Protein AF-A0A0T5YWF1-F1 (afdb_monomer)

pLDDT: mean 79.01, std 15.43, range [35.75, 97.25]

Secondary structure (DSSP, 8-state):
--PPPHHHHHHHHHHHHHHHHHHHHHHHHHHHHTT----GGGHHHHHHHHTT---------GGGHHHHHHHHHHH-TT----------

Organism: NCBI:txid54398

Mean predicted aligned error: 13.03 Å

Sequence (88 aa):
MSFPPAGLVLGGGALLVGAAAGAGFGAVVSALLSSHEHNHDLDAFQRAIEAGEILLMVDIPRQRVDKIRELILNHHPEAHIGIAKLPA

Structure (mmCIF, N/CA/C/O backbone):
data_AF-A0A0T5YWF1-F1
#
_entry.id   AF-A0A0T5YWF1-F1
#
loop_
_atom_site.group_PDB
_atom_site.id
_atom_site.type_symbol
_atom_site.label_atom_id
_atom_site.label_alt_id
_atom_site.label_comp_id
_atom_site.label_asym_id
_atom_site.label_entity_id
_atom_site.label_seq_id
_atom_site.pdbx_PDB_ins_code
_atom_site.Cartn_x
_atom_site.Cartn_y
_atom_site.Cartn_z
_atom_site.occupancy
_atom_site.B_iso_or_equiv
_atom_site.auth_seq_id
_atom_site.auth_comp_id
_atom_site.auth_asym_id
_atom_site.auth_atom_id
_atom_site.pdbx_PDB_model_num
ATOM 1 N N . MET A 1 1 ? 35.930 -21.168 -50.338 1.00 35.75 1 MET A N 1
ATOM 2 C CA . MET A 1 1 ? 36.537 -19.876 -49.941 1.00 35.75 1 MET A CA 1
ATOM 3 C C . MET A 1 1 ? 35.579 -18.774 -50.396 1.00 35.75 1 MET A C 1
ATOM 5 O O . MET A 1 1 ? 35.592 -18.421 -51.559 1.00 35.75 1 MET A O 1
ATOM 9 N N . SER A 1 2 ? 34.480 -18.523 -49.681 1.00 46.53 2 SER A N 1
ATOM 10 C CA . SER A 1 2 ? 34.343 -17.600 -48.536 1.00 46.53 2 SER A CA 1
ATOM 11 C C . SER A 1 2 ? 34.773 -16.162 -48.852 1.00 46.53 2 SER A C 1
ATOM 13 O O . SER A 1 2 ? 35.835 -15.722 -48.428 1.00 46.53 2 SER A O 1
ATOM 15 N N . PHE A 1 3 ? 33.924 -15.440 -49.579 1.00 49.28 3 PHE A N 1
ATOM 16 C CA . PHE A 1 3 ? 33.843 -13.983 -49.488 1.00 49.28 3 PHE A CA 1
ATOM 17 C C . PHE A 1 3 ? 32.830 -13.648 -48.389 1.00 49.28 3 PHE A C 1
ATOM 19 O O . PHE A 1 3 ? 31.695 -14.116 -48.500 1.00 49.28 3 PHE A O 1
ATOM 26 N N . PRO A 1 4 ? 33.124 -12.801 -47.390 1.00 58.59 4 PRO A N 1
ATOM 27 C CA . PRO A 1 4 ? 32.078 -11.936 -46.901 1.00 58.59 4 PRO A CA 1
ATOM 28 C C . PRO A 1 4 ? 31.988 -10.768 -47.900 1.00 58.59 4 PRO A C 1
ATOM 30 O O . PRO A 1 4 ? 32.980 -10.069 -48.127 1.00 58.59 4 PRO A O 1
ATOM 33 N N . PRO A 1 5 ? 30.835 -10.549 -48.550 1.00 56.94 5 PRO A N 1
ATOM 34 C CA . PRO A 1 5 ? 30.624 -9.318 -49.291 1.00 56.94 5 PRO A CA 1
ATOM 35 C C . PRO A 1 5 ? 30.739 -8.186 -48.267 1.00 56.94 5 PRO A C 1
ATOM 37 O O . PRO A 1 5 ? 30.263 -8.327 -47.140 1.00 56.94 5 PRO A O 1
ATOM 40 N N . ALA A 1 6 ? 31.327 -7.050 -48.629 1.00 57.47 6 ALA A N 1
ATOM 41 C CA . ALA A 1 6 ? 31.358 -5.873 -47.756 1.00 57.47 6 ALA A CA 1
ATOM 42 C C . ALA A 1 6 ? 29.955 -5.489 -47.205 1.00 57.47 6 ALA A C 1
ATOM 44 O O . ALA A 1 6 ? 29.851 -4.847 -46.164 1.00 57.47 6 ALA A O 1
ATOM 45 N N . GLY A 1 7 ? 28.874 -5.965 -47.842 1.00 54.44 7 GLY A N 1
ATOM 46 C CA . GLY A 1 7 ? 27.493 -5.866 -47.360 1.00 54.44 7 GLY A CA 1
ATOM 47 C C . GLY A 1 7 ? 27.133 -6.692 -46.111 1.00 54.44 7 GLY A C 1
ATOM 48 O O . GLY A 1 7 ? 26.222 -6.289 -45.398 1.00 54.44 7 GLY A O 1
ATOM 49 N N . LEU A 1 8 ? 27.823 -7.794 -45.782 1.00 55.06 8 LEU A N 1
ATOM 50 C CA . LEU A 1 8 ? 27.511 -8.610 -44.590 1.00 55.06 8 LEU A CA 1
ATOM 51 C C . LEU A 1 8 ? 28.149 -8.049 -43.310 1.00 55.06 8 LEU A C 1
ATOM 53 O O . LEU A 1 8 ? 27.595 -8.212 -42.230 1.00 55.06 8 LEU A O 1
ATOM 57 N N . VAL A 1 9 ? 29.289 -7.360 -43.420 1.00 55.66 9 VAL A N 1
ATOM 58 C CA . VAL A 1 9 ? 29.946 -6.703 -42.274 1.00 55.66 9 VAL A CA 1
ATOM 59 C C . VAL A 1 9 ? 29.227 -5.394 -41.925 1.00 55.66 9 VAL A C 1
ATOM 61 O O . VAL A 1 9 ? 28.972 -5.141 -40.750 1.00 55.66 9 VAL A O 1
ATOM 64 N N . LEU A 1 10 ? 28.795 -4.616 -42.930 1.00 59.41 10 LEU A N 1
ATOM 65 C CA . LEU A 1 10 ? 27.885 -3.482 -42.709 1.00 59.41 10 LEU A CA 1
ATOM 66 C C . LEU A 1 10 ? 26.483 -3.937 -42.257 1.00 59.41 10 LEU A C 1
ATOM 68 O O . LEU A 1 10 ? 25.903 -3.340 -41.353 1.00 59.41 10 LEU A O 1
ATOM 72 N N . GLY A 1 11 ? 25.946 -5.009 -42.850 1.00 64.88 11 GLY A N 1
ATOM 73 C CA . GLY A 1 11 ? 24.620 -5.542 -42.522 1.00 64.88 11 GLY A CA 1
ATOM 74 C C . GLY A 1 11 ? 24.553 -6.250 -41.167 1.00 64.88 11 GLY A C 1
ATOM 75 O O . GLY A 1 11 ? 23.561 -6.118 -40.460 1.00 64.88 11 GLY A O 1
ATOM 76 N N . GLY A 1 12 ? 25.613 -6.954 -40.765 1.00 72.00 12 GLY A N 1
ATOM 77 C CA . GLY A 1 12 ? 25.700 -7.659 -39.484 1.00 72.00 12 GLY A CA 1
ATOM 78 C C . GLY A 1 12 ? 25.765 -6.708 -38.292 1.00 72.00 12 GLY A C 1
ATOM 79 O O . GLY A 1 12 ? 25.074 -6.927 -37.302 1.00 72.00 12 GLY A O 1
ATOM 80 N N . GLY A 1 13 ? 26.519 -5.608 -38.408 1.00 77.06 13 GLY A N 1
ATOM 81 C CA . GLY A 1 13 ? 26.530 -4.548 -37.396 1.00 77.06 13 GLY A CA 1
ATOM 82 C C . GLY A 1 13 ? 25.164 -3.872 -37.251 1.00 77.06 13 GLY A C 1
ATOM 83 O O . GLY A 1 13 ? 24.663 -3.733 -36.138 1.00 77.06 13 GLY A O 1
ATOM 84 N N . ALA A 1 14 ? 24.519 -3.527 -38.370 1.00 78.56 14 ALA A N 1
ATOM 85 C CA . ALA A 1 14 ? 23.175 -2.947 -38.366 1.00 78.56 14 ALA A CA 1
ATOM 86 C C . ALA A 1 14 ? 22.115 -3.907 -37.788 1.00 78.56 14 ALA A C 1
ATOM 88 O O . ALA A 1 14 ? 21.258 -3.480 -37.018 1.00 78.56 14 ALA A O 1
ATOM 89 N N . LEU A 1 15 ? 22.198 -5.205 -38.102 1.00 80.44 15 LEU A N 1
ATOM 90 C CA . LEU A 1 15 ? 21.324 -6.238 -37.540 1.00 80.44 15 LEU A CA 1
ATOM 91 C C . LEU A 1 15 ? 21.530 -6.420 -36.036 1.00 80.44 15 LEU A C 1
ATOM 93 O O . LEU A 1 15 ? 20.547 -6.519 -35.309 1.00 80.44 15 LEU A O 1
ATOM 97 N N . LEU A 1 16 ? 22.776 -6.432 -35.554 1.00 83.19 16 LEU A N 1
ATOM 98 C CA . LEU A 1 16 ? 23.066 -6.527 -34.121 1.00 83.19 16 LEU A CA 1
ATOM 99 C C . LEU A 1 16 ? 22.573 -5.292 -33.360 1.00 83.19 16 LEU A C 1
ATOM 101 O O . LEU A 1 16 ? 21.963 -5.442 -32.306 1.00 83.19 16 LEU A O 1
ATOM 105 N N . VAL A 1 17 ? 22.774 -4.087 -33.904 1.00 84.06 17 VAL A N 1
ATOM 106 C CA . VAL A 1 17 ? 22.253 -2.843 -33.310 1.00 84.06 17 VAL A CA 1
ATOM 107 C C . VAL A 1 17 ? 20.725 -2.845 -33.302 1.00 84.06 17 VAL A C 1
ATOM 109 O O . VAL A 1 17 ? 20.125 -2.536 -32.276 1.00 84.06 17 VAL A O 1
ATOM 112 N N . GLY A 1 18 ? 20.086 -3.244 -34.404 1.00 84.19 18 GLY A N 1
ATOM 113 C CA . GLY A 1 18 ? 18.629 -3.349 -34.493 1.00 84.19 18 GLY A CA 1
ATOM 114 C C . GLY A 1 18 ? 18.049 -4.390 -33.533 1.00 84.19 18 GLY A C 1
ATOM 115 O O . GLY A 1 18 ? 17.060 -4.118 -32.857 1.00 84.19 18 GLY A O 1
ATOM 116 N N . ALA A 1 19 ? 18.691 -5.554 -33.413 1.00 84.06 19 ALA A N 1
ATOM 117 C CA . ALA A 1 19 ? 18.292 -6.601 -32.478 1.00 84.06 19 ALA A CA 1
ATOM 118 C C . ALA A 1 19 ? 18.476 -6.167 -31.017 1.00 84.06 19 ALA A C 1
ATOM 120 O O . ALA A 1 19 ? 17.578 -6.373 -30.206 1.00 84.06 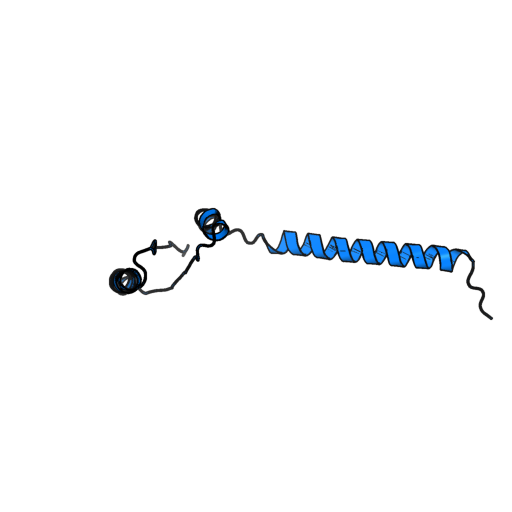19 ALA A O 1
ATOM 121 N N . ALA A 1 20 ? 19.595 -5.518 -30.681 1.00 83.69 20 ALA A N 1
ATOM 122 C CA . ALA A 1 20 ? 19.840 -4.995 -29.339 1.00 83.69 20 ALA A CA 1
ATOM 123 C C . ALA A 1 20 ? 18.846 -3.881 -28.971 1.00 83.69 20 ALA A C 1
ATOM 125 O O . ALA A 1 20 ? 18.304 -3.878 -27.866 1.00 83.69 20 ALA A O 1
ATOM 126 N N . ALA A 1 21 ? 18.550 -2.976 -29.909 1.00 83.44 21 ALA A N 1
ATOM 127 C CA . ALA A 1 21 ? 17.555 -1.923 -29.728 1.00 83.44 21 ALA A CA 1
ATOM 128 C C . ALA A 1 21 ? 16.139 -2.497 -29.551 1.00 83.44 21 ALA A C 1
ATOM 130 O O . ALA A 1 21 ? 15.422 -2.091 -28.638 1.00 83.44 21 ALA A O 1
ATOM 131 N N . GLY A 1 22 ? 15.749 -3.477 -30.372 1.00 82.19 22 GLY A N 1
ATOM 132 C CA . GLY A 1 22 ? 14.457 -4.156 -30.262 1.00 82.19 22 GLY A CA 1
ATOM 133 C C . GLY A 1 22 ? 14.308 -4.953 -28.964 1.00 82.19 22 GLY A C 1
ATOM 134 O O . GLY A 1 22 ? 13.258 -4.890 -28.328 1.00 82.19 22 GLY A O 1
ATOM 135 N N . ALA A 1 23 ? 15.366 -5.641 -28.525 1.00 82.69 23 ALA A N 1
ATOM 136 C CA . ALA A 1 23 ? 15.380 -6.366 -27.256 1.00 82.69 23 ALA A CA 1
ATOM 137 C C . ALA A 1 23 ? 15.287 -5.415 -26.051 1.00 82.69 23 ALA A C 1
ATOM 139 O O . ALA A 1 23 ? 14.504 -5.662 -25.134 1.00 82.69 23 ALA A O 1
ATOM 140 N N . GLY A 1 24 ? 16.024 -4.299 -26.078 1.00 80.06 24 GLY A N 1
ATOM 141 C CA . GLY A 1 24 ? 15.930 -3.260 -25.052 1.00 80.06 24 GLY A CA 1
ATOM 142 C C . GLY A 1 24 ? 14.536 -2.632 -24.984 1.00 80.06 24 GLY A C 1
ATOM 143 O O . GLY A 1 24 ? 13.979 -2.475 -23.901 1.00 80.06 24 GLY A O 1
ATOM 144 N N . PHE A 1 25 ? 13.932 -2.339 -26.137 1.00 82.44 25 PHE A N 1
ATOM 145 C CA . PHE A 1 25 ? 12.586 -1.774 -26.207 1.00 82.44 25 PHE A CA 1
ATOM 146 C C . PHE A 1 25 ? 11.507 -2.757 -25.730 1.00 82.44 25 PHE A C 1
ATOM 148 O O . PHE A 1 25 ? 10.639 -2.385 -24.940 1.00 82.44 25 PHE A O 1
ATOM 155 N N . GLY A 1 26 ? 11.583 -4.024 -26.146 1.00 76.81 26 GLY A N 1
ATOM 156 C CA . GLY A 1 26 ? 10.649 -5.067 -25.715 1.00 76.81 26 GLY A CA 1
ATOM 157 C C . GLY A 1 26 ? 10.664 -5.286 -24.201 1.00 76.81 26 GLY A C 1
ATOM 158 O O . GLY A 1 26 ? 9.603 -5.439 -23.595 1.00 76.81 26 GLY A O 1
ATOM 159 N N . ALA A 1 27 ? 11.844 -5.216 -23.575 1.00 76.69 27 ALA A N 1
ATOM 160 C CA . ALA A 1 27 ? 11.978 -5.319 -22.124 1.00 76.69 27 ALA A CA 1
ATOM 161 C C . ALA A 1 27 ? 11.248 -4.182 -21.384 1.00 76.69 27 ALA A C 1
ATOM 163 O O . ALA A 1 27 ? 10.559 -4.437 -20.397 1.00 76.69 27 ALA A O 1
ATOM 164 N N . VAL A 1 28 ? 11.330 -2.943 -21.883 1.00 75.88 28 VAL A N 1
ATOM 165 C CA . VAL A 1 28 ? 10.648 -1.784 -21.277 1.00 75.88 28 VAL A CA 1
ATOM 166 C C . VAL A 1 28 ? 9.131 -1.869 -21.456 1.00 75.88 28 VAL A C 1
ATOM 168 O O . VAL A 1 28 ? 8.390 -1.664 -20.498 1.00 75.88 28 VAL A O 1
ATOM 171 N N . VAL A 1 29 ? 8.644 -2.221 -22.650 1.00 74.56 29 VAL A N 1
ATOM 172 C CA . VAL A 1 29 ? 7.196 -2.336 -22.910 1.00 74.56 29 VAL A CA 1
ATOM 173 C C . VAL A 1 29 ? 6.564 -3.459 -22.084 1.00 74.56 29 VAL A C 1
ATOM 175 O O . VAL A 1 29 ? 5.483 -3.273 -21.529 1.00 74.56 29 VAL A O 1
ATOM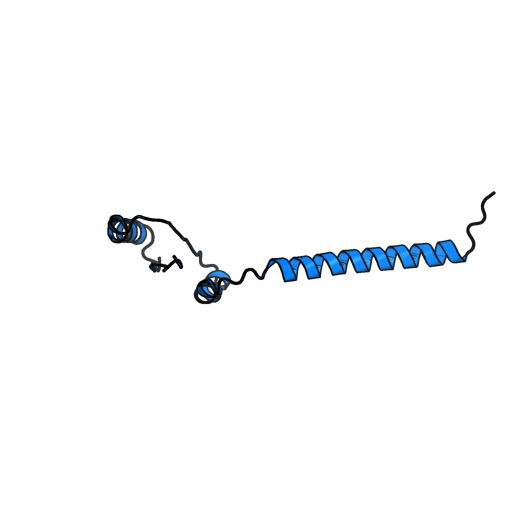 178 N N . SER A 1 30 ? 7.245 -4.599 -21.941 1.00 65.88 30 SER A N 1
ATOM 179 C CA . SER A 1 30 ? 6.761 -5.699 -21.101 1.00 65.88 30 SER A CA 1
ATOM 180 C C . SER A 1 30 ? 6.720 -5.321 -19.617 1.00 65.88 30 SER A C 1
ATOM 182 O O . SER A 1 30 ? 5.791 -5.725 -18.921 1.00 65.88 30 SER A O 1
ATOM 184 N N . ALA A 1 31 ? 7.685 -4.529 -19.136 1.00 66.50 31 ALA A N 1
ATOM 185 C CA . ALA A 1 31 ? 7.682 -4.020 -17.764 1.00 66.50 31 ALA A CA 1
ATOM 186 C C . ALA A 1 31 ? 6.516 -3.048 -17.514 1.00 66.50 31 ALA A C 1
ATOM 188 O O . ALA A 1 31 ? 5.882 -3.110 -16.465 1.00 66.50 31 ALA A O 1
ATOM 189 N N . LEU A 1 32 ? 6.186 -2.200 -18.493 1.00 69.69 32 LEU A N 1
ATOM 190 C CA . LEU A 1 32 ? 5.057 -1.269 -18.405 1.00 69.69 32 LEU A CA 1
ATOM 191 C C . LEU A 1 32 ? 3.697 -1.987 -18.422 1.00 69.69 32 LEU A C 1
ATOM 193 O O . LEU A 1 32 ? 2.804 -1.620 -17.659 1.00 69.69 32 LEU A O 1
ATOM 197 N N . LEU A 1 33 ? 3.534 -3.020 -19.256 1.00 62.75 33 LEU A N 1
ATOM 198 C CA . LEU A 1 33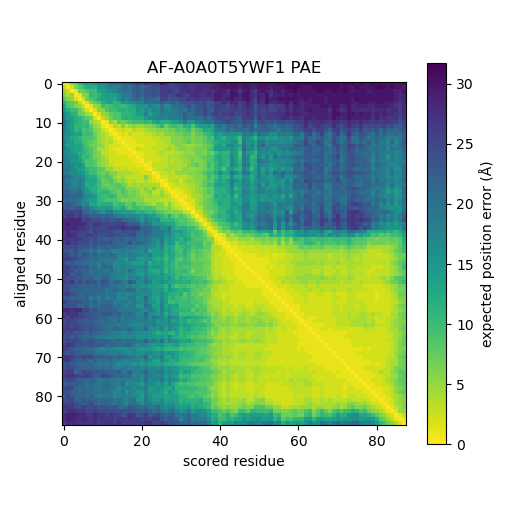 ? 2.279 -3.782 -19.338 1.00 62.75 33 LEU A CA 1
ATOM 199 C C . LEU A 1 33 ? 2.051 -4.703 -18.133 1.00 62.75 33 LEU A C 1
ATOM 201 O O . LEU A 1 33 ? 0.907 -4.920 -17.747 1.00 62.75 33 LEU A O 1
ATOM 205 N N . SER A 1 34 ? 3.117 -5.213 -17.511 1.00 58.25 34 SER A N 1
ATOM 206 C CA . SER A 1 34 ? 3.011 -6.086 -16.335 1.00 58.25 34 SER A CA 1
ATOM 207 C C . SER A 1 34 ? 2.437 -5.384 -15.095 1.00 58.25 34 SER A C 1
ATOM 209 O O . SER A 1 34 ? 2.107 -6.058 -14.123 1.00 58.25 34 SER A O 1
ATOM 211 N N . SER A 1 35 ? 2.315 -4.054 -15.111 1.00 57.03 35 SER A N 1
ATOM 212 C CA . SER A 1 35 ? 1.832 -3.256 -13.978 1.00 57.03 35 SER A CA 1
ATOM 213 C C . SER A 1 35 ? 0.323 -2.989 -13.975 1.00 57.03 35 SER A C 1
ATOM 215 O O . SER A 1 35 ? -0.139 -2.240 -13.121 1.00 57.03 35 SER A O 1
ATOM 217 N N . HIS A 1 36 ? -0.458 -3.533 -14.911 1.00 52.44 36 HIS A N 1
ATOM 218 C CA . HIS A 1 36 ? -1.890 -3.220 -15.024 1.00 52.44 36 HIS A CA 1
ATOM 219 C C . HIS A 1 36 ? -2.787 -4.447 -14.835 1.00 52.44 36 HIS A C 1
ATOM 221 O O . HIS A 1 36 ? -3.558 -4.808 -15.716 1.00 52.44 36 HIS A O 1
ATOM 227 N N . GLU A 1 37 ? -2.756 -5.035 -13.642 1.00 54.59 37 GLU A N 1
ATOM 228 C CA . GLU A 1 37 ? -3.945 -5.693 -13.090 1.00 54.59 37 GLU A CA 1
ATOM 229 C C . GLU A 1 37 ? -4.540 -4.732 -12.049 1.00 54.59 37 GLU A C 1
ATOM 231 O O . GLU A 1 37 ? -4.329 -4.862 -10.846 1.00 54.59 37 GLU A O 1
ATOM 236 N N . HIS A 1 38 ? -5.166 -3.653 -12.538 1.00 51.81 38 HIS A N 1
ATOM 237 C CA . HIS A 1 38 ? -5.764 -2.618 -11.690 1.00 51.81 38 HIS A CA 1
ATOM 238 C C . HIS A 1 38 ? -7.008 -3.188 -11.004 1.00 51.81 38 HIS A C 1
ATOM 240 O O . HIS A 1 38 ? -8.087 -3.244 -11.592 1.00 51.81 38 HIS A O 1
ATOM 246 N N . ASN A 1 39 ? -6.870 -3.579 -9.739 1.00 57.84 39 ASN A N 1
ATOM 247 C CA . ASN A 1 39 ? -8.009 -3.596 -8.837 1.00 57.84 39 ASN A CA 1
ATOM 248 C C . ASN A 1 39 ? -8.216 -2.160 -8.341 1.00 57.84 39 ASN A C 1
ATOM 250 O O . ASN A 1 39 ? -7.474 -1.711 -7.472 1.00 57.84 39 ASN A O 1
ATOM 254 N N . HIS A 1 40 ? -9.197 -1.447 -8.901 1.00 64.19 40 HIS A N 1
ATOM 255 C CA . HIS A 1 40 ? -9.479 -0.030 -8.606 1.00 64.19 40 HIS A CA 1
ATOM 256 C C . HIS A 1 40 ? -9.650 0.272 -7.105 1.00 64.19 40 HIS A C 1
ATOM 258 O O . HIS A 1 40 ? -9.449 1.400 -6.662 1.00 64.19 40 HIS A O 1
ATOM 264 N N . ASP A 1 41 ? -9.984 -0.739 -6.300 1.00 68.00 41 ASP A N 1
ATOM 265 C CA . ASP A 1 41 ? -10.077 -0.615 -4.843 1.00 68.00 41 ASP A CA 1
ATOM 266 C C . ASP A 1 41 ? -8.719 -0.327 -4.168 1.00 68.00 41 ASP A C 1
ATOM 268 O O . ASP A 1 41 ? -8.685 0.160 -3.036 1.00 68.00 41 ASP A O 1
ATOM 272 N N . LEU A 1 42 ? -7.596 -0.610 -4.839 1.00 77.75 42 LEU A N 1
ATOM 273 C CA . LEU A 1 42 ? -6.246 -0.363 -4.326 1.00 77.75 42 LEU A CA 1
ATOM 274 C C . LEU A 1 42 ? -5.729 1.050 -4.627 1.00 77.75 42 LEU A C 1
ATOM 276 O O . LEU A 1 42 ? -4.818 1.513 -3.937 1.00 77.75 42 LEU A O 1
ATOM 280 N N . ASP A 1 43 ? -6.350 1.772 -5.565 1.00 82.12 43 ASP A N 1
ATOM 281 C CA . ASP A 1 43 ? -5.954 3.134 -5.958 1.00 82.12 43 ASP A CA 1
ATOM 282 C C . ASP A 1 43 ? -5.991 4.101 -4.761 1.00 82.12 43 ASP A C 1
ATOM 284 O O . ASP A 1 43 ? -5.188 5.031 -4.658 1.00 82.12 43 ASP A O 1
ATOM 288 N N . ALA A 1 44 ? -6.890 3.848 -3.803 1.00 83.06 44 ALA A N 1
ATOM 289 C CA . ALA A 1 44 ? -6.995 4.612 -2.562 1.00 83.0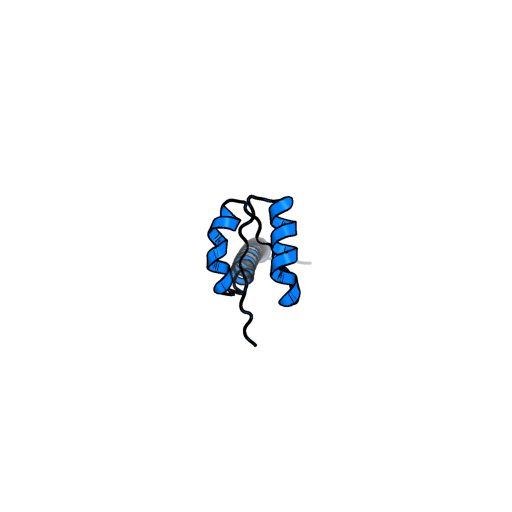6 44 ALA A CA 1
ATOM 290 C C . ALA A 1 44 ? -5.730 4.526 -1.685 1.00 83.06 44 ALA A C 1
ATOM 292 O O . ALA A 1 44 ? -5.448 5.458 -0.930 1.00 83.06 44 ALA A O 1
ATOM 293 N N . PHE A 1 45 ? -4.960 3.440 -1.790 1.00 87.81 45 PHE A N 1
ATOM 294 C CA . PHE A 1 45 ? -3.747 3.200 -1.003 1.00 87.81 45 PHE A C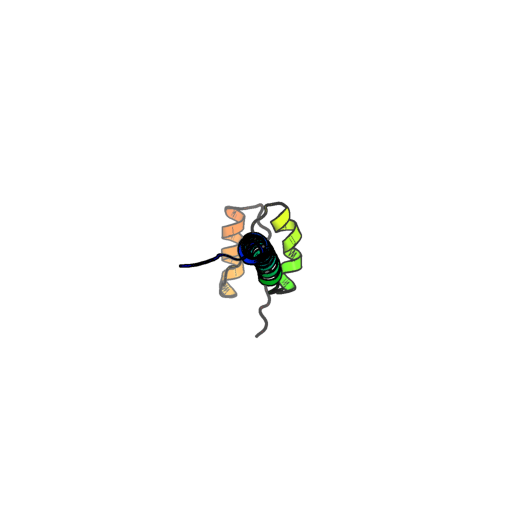A 1
ATOM 295 C C . PHE A 1 45 ? -2.460 3.548 -1.760 1.00 87.81 45 PHE A C 1
ATOM 297 O O . PHE A 1 45 ? -1.408 3.662 -1.135 1.00 87.81 45 PHE A O 1
ATOM 304 N N . GLN A 1 46 ? -2.533 3.784 -3.073 1.00 87.50 46 GLN A N 1
ATOM 305 C CA . GLN A 1 46 ? -1.386 4.093 -3.932 1.00 87.50 46 GLN A CA 1
ATOM 306 C C . GLN A 1 46 ? -0.509 5.219 -3.359 1.00 87.50 46 GLN A C 1
ATOM 308 O O . GLN A 1 46 ? 0.700 5.060 -3.216 1.00 87.50 46 GLN A O 1
ATOM 313 N N . ARG A 1 47 ? -1.127 6.340 -2.959 1.00 89.44 47 ARG A N 1
ATOM 314 C C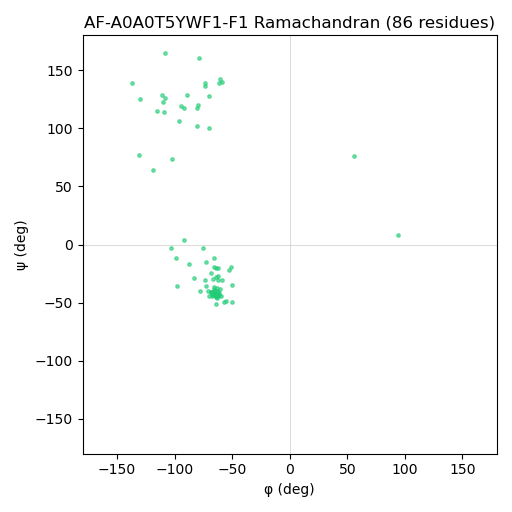A . ARG A 1 47 ? -0.398 7.500 -2.416 1.00 89.44 47 ARG A CA 1
ATOM 315 C C . ARG A 1 47 ? 0.337 7.187 -1.114 1.00 89.44 47 ARG A C 1
ATOM 317 O O . ARG A 1 47 ? 1.429 7.699 -0.902 1.00 89.44 47 ARG A O 1
ATOM 324 N N . ALA A 1 48 ? -0.269 6.374 -0.251 1.00 89.56 48 ALA A N 1
ATOM 325 C CA . ALA A 1 48 ? 0.338 5.948 1.007 1.00 89.56 48 ALA A CA 1
ATOM 326 C C . ALA A 1 48 ? 1.548 5.037 0.741 1.00 89.56 48 ALA A C 1
ATOM 328 O O . ALA A 1 48 ? 2.6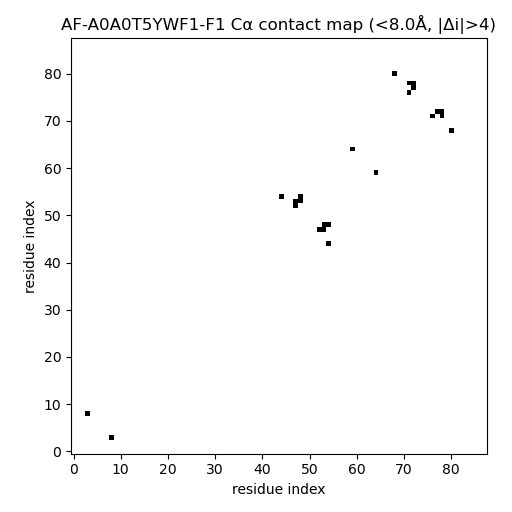18 5.230 1.312 1.00 89.56 48 ALA A O 1
ATOM 329 N N . ILE A 1 49 ? 1.414 4.104 -0.207 1.00 90.56 49 ILE A N 1
ATOM 330 C CA . ILE A 1 49 ? 2.501 3.207 -0.622 1.00 90.56 49 ILE A CA 1
ATOM 331 C C . ILE A 1 49 ? 3.670 4.000 -1.221 1.00 90.56 49 ILE A C 1
ATOM 333 O O . ILE A 1 49 ? 4.823 3.770 -0.864 1.00 90.56 49 ILE A O 1
ATOM 337 N N . GLU A 1 50 ? 3.390 4.974 -2.088 1.00 90.88 50 GLU A N 1
ATOM 338 C CA . GLU A 1 50 ? 4.409 5.867 -2.659 1.00 90.88 50 GLU A CA 1
ATOM 339 C C . GLU A 1 50 ? 5.115 6.715 -1.589 1.00 90.88 50 GLU A C 1
ATOM 341 O O . GLU A 1 50 ? 6.301 7.016 -1.724 1.00 90.88 50 GLU A O 1
ATOM 346 N N . ALA A 1 51 ? 4.416 7.059 -0.503 1.00 94.12 51 ALA A N 1
ATOM 347 C CA . ALA A 1 51 ? 4.990 7.736 0.658 1.00 94.12 51 ALA A CA 1
ATOM 348 C C . ALA A 1 51 ? 5.830 6.809 1.565 1.00 94.12 51 ALA A C 1
ATOM 350 O O . ALA A 1 51 ? 6.436 7.285 2.525 1.00 94.12 51 ALA A O 1
ATOM 351 N N . GLY A 1 52 ? 5.907 5.510 1.253 1.00 92.88 52 GLY A N 1
ATOM 352 C CA . GLY A 1 52 ? 6.679 4.510 1.994 1.00 92.88 52 GLY A CA 1
ATOM 353 C C . GLY A 1 52 ? 5.884 3.745 3.053 1.00 92.88 52 GLY A C 1
ATOM 354 O O . GLY A 1 52 ? 6.482 3.002 3.832 1.00 92.88 52 GLY A O 1
ATOM 355 N N . GLU A 1 53 ? 4.560 3.906 3.104 1.00 93.06 53 GLU A N 1
ATOM 356 C CA . GLU A 1 53 ? 3.698 3.131 3.999 1.00 93.06 53 GLU A CA 1
ATOM 357 C C . GLU A 1 53 ? 3.431 1.720 3.451 1.00 93.06 53 GLU A C 1
ATOM 359 O O . GLU A 1 53 ? 3.587 1.434 2.263 1.00 93.06 53 GLU A O 1
ATOM 364 N N . ILE A 1 54 ? 3.011 0.812 4.335 1.00 91.81 54 ILE A N 1
ATOM 365 C CA . ILE A 1 54 ? 2.771 -0.593 3.995 1.00 91.81 54 ILE A CA 1
ATOM 366 C C . ILE A 1 54 ? 1.272 -0.890 4.056 1.00 91.81 54 ILE A C 1
ATOM 368 O O . ILE A 1 54 ? 0.624 -0.657 5.076 1.00 91.81 54 ILE A O 1
ATOM 372 N N . LEU A 1 55 ? 0.736 -1.480 2.985 1.00 91.94 55 LEU A N 1
ATOM 373 C CA . LEU A 1 55 ? -0.618 -2.030 2.957 1.00 91.94 55 LEU A CA 1
ATOM 374 C C . LEU A 1 55 ? -0.599 -3.513 3.357 1.00 91.94 55 LEU A C 1
ATOM 376 O O . LEU A 1 55 ? -0.019 -4.342 2.657 1.00 91.94 55 LEU A O 1
ATOM 380 N N . LEU A 1 56 ? -1.266 -3.858 4.462 1.00 91.50 56 LEU A N 1
ATOM 381 C CA . LEU A 1 56 ? -1.424 -5.237 4.933 1.00 91.50 56 LEU A CA 1
ATOM 382 C C . LEU A 1 56 ? -2.882 -5.695 4.780 1.00 91.50 56 LEU A C 1
ATOM 384 O O . LEU A 1 56 ? -3.788 -5.109 5.369 1.00 91.50 56 LEU A O 1
ATOM 388 N N . MET A 1 57 ? -3.102 -6.781 4.037 1.00 90.88 57 MET A N 1
ATOM 389 C CA . MET A 1 57 ? -4.410 -7.431 3.901 1.00 90.88 57 MET A CA 1
ATOM 390 C C . MET A 1 57 ? -4.401 -8.767 4.645 1.00 90.88 57 MET A C 1
ATOM 392 O O . MET A 1 57 ? -3.537 -9.607 4.405 1.00 90.88 57 MET A O 1
ATOM 396 N N . VAL A 1 58 ? -5.364 -8.968 5.547 1.00 90.94 58 VAL A N 1
ATOM 397 C CA . VAL A 1 58 ? -5.473 -10.192 6.352 1.00 90.94 58 VAL A CA 1
ATOM 398 C C . VAL A 1 58 ? -6.894 -10.728 6.259 1.00 90.94 58 VAL A C 1
ATOM 400 O O . VAL A 1 58 ? -7.845 -10.015 6.575 1.00 90.94 58 VAL A O 1
ATOM 403 N N . ASP A 1 59 ? -7.037 -11.989 5.860 1.00 91.62 59 ASP A N 1
ATOM 404 C CA . ASP A 1 59 ? -8.327 -12.672 5.886 1.00 91.62 59 ASP A CA 1
ATOM 405 C C . ASP A 1 59 ? -8.630 -13.178 7.303 1.00 91.62 59 ASP A C 1
ATOM 407 O O . ASP A 1 59 ? -7.889 -13.978 7.886 1.00 91.62 59 ASP A O 1
ATOM 411 N N . ILE A 1 60 ? -9.712 -12.667 7.888 1.00 91.81 60 ILE A N 1
ATOM 412 C CA . ILE A 1 60 ? -10.146 -13.001 9.241 1.00 91.81 60 ILE A CA 1
ATOM 413 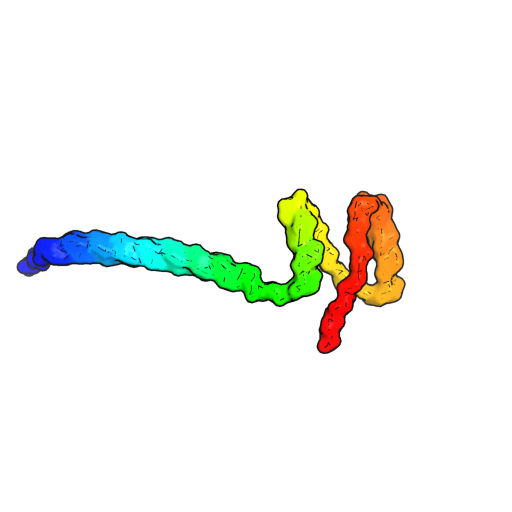C C . ILE A 1 60 ? -11.663 -13.211 9.279 1.00 91.81 60 ILE A C 1
ATOM 415 O O . ILE A 1 60 ? -12.422 -12.421 8.714 1.00 91.81 60 ILE A O 1
ATOM 419 N N . PRO A 1 61 ? -12.153 -14.230 10.014 1.00 92.50 61 PRO A N 1
ATOM 420 C CA . PRO A 1 61 ? -13.586 -14.407 10.202 1.00 92.50 61 PRO A CA 1
ATOM 421 C C . PRO A 1 61 ? -14.166 -13.183 10.916 1.00 92.50 61 PRO A C 1
ATOM 423 O O . PRO A 1 61 ? -13.572 -12.692 11.879 1.00 92.50 61 PRO A O 1
ATOM 426 N N . ARG A 1 62 ? -15.354 -12.724 10.490 1.00 89.25 62 ARG A N 1
ATOM 427 C CA . ARG A 1 62 ? -15.978 -11.477 10.986 1.00 89.25 62 ARG A CA 1
ATOM 428 C C . ARG A 1 62 ? -16.039 -11.370 12.511 1.00 89.25 62 ARG A C 1
ATOM 430 O O . ARG A 1 62 ? -15.845 -10.294 13.055 1.00 89.25 62 ARG A O 1
ATOM 437 N N . GLN A 1 63 ? -16.244 -12.493 13.193 1.00 94.81 63 GLN A N 1
ATOM 438 C CA . GLN A 1 63 ? -16.318 -12.581 14.657 1.00 94.81 63 GLN A CA 1
ATOM 439 C C . GLN A 1 63 ? -15.003 -12.206 15.365 1.00 94.81 63 GLN A C 1
ATOM 441 O O . GLN A 1 63 ? -15.011 -11.916 16.556 1.00 94.81 63 GLN A O 1
ATOM 446 N N . ARG A 1 64 ? -13.862 -12.246 14.662 1.00 94.75 64 ARG A N 1
ATOM 447 C CA . ARG A 1 64 ? -12.532 -11.936 15.211 1.00 94.75 64 ARG A CA 1
ATOM 448 C C . ARG A 1 64 ? -12.013 -10.552 14.823 1.00 94.75 64 ARG A C 1
ATOM 450 O O . ARG A 1 64 ? -10.933 -10.198 15.284 1.00 94.75 64 ARG A O 1
ATOM 457 N N . VAL A 1 65 ? -12.743 -9.786 14.008 1.00 93.75 65 VAL A N 1
ATOM 458 C CA . VAL A 1 65 ? -12.271 -8.492 13.482 1.00 93.75 65 VAL A CA 1
ATOM 459 C C . VAL A 1 65 ? -11.895 -7.537 14.608 1.00 93.75 65 VAL A C 1
ATOM 461 O O . VAL A 1 65 ? -10.776 -7.032 14.614 1.00 93.75 65 VAL A O 1
ATOM 464 N N . ASP A 1 66 ? -12.769 -7.360 15.597 1.00 94.38 66 ASP A N 1
ATOM 465 C CA . ASP A 1 66 ? -12.531 -6.402 16.682 1.00 94.38 66 ASP A CA 1
ATOM 466 C C . ASP A 1 66 ? -11.339 -6.804 17.556 1.00 94.38 66 ASP A C 1
ATOM 468 O O . ASP A 1 66 ? -10.461 -5.986 17.826 1.00 94.38 66 ASP A O 1
ATOM 472 N N . LYS A 1 67 ? -11.238 -8.094 17.903 1.00 95.69 67 LYS A N 1
ATOM 473 C CA . LYS A 1 67 ? -10.111 -8.631 18.679 1.00 95.69 67 LYS A CA 1
ATOM 474 C C . LYS A 1 67 ? -8.772 -8.420 17.969 1.00 95.69 67 LYS A C 1
ATOM 476 O O . LYS A 1 67 ? -7.780 -8.073 18.603 1.00 95.69 67 LYS A O 1
ATOM 481 N N . ILE A 1 68 ? -8.721 -8.691 16.665 1.00 94.88 68 ILE A N 1
ATOM 482 C CA . ILE A 1 68 ? -7.488 -8.543 15.884 1.00 94.88 68 ILE A CA 1
ATOM 483 C C . ILE A 1 68 ? -7.149 -7.065 15.693 1.00 94.88 68 ILE A C 1
ATOM 485 O O . ILE 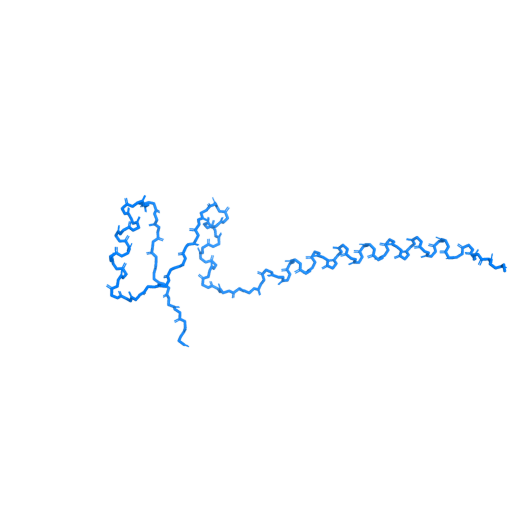A 1 68 ? -5.987 -6.700 15.840 1.00 94.88 68 ILE A O 1
ATOM 489 N N . ARG A 1 69 ? -8.144 -6.207 15.446 1.00 94.38 69 ARG A N 1
ATOM 490 C CA . ARG A 1 69 ? -7.961 -4.752 15.384 1.00 94.38 69 ARG A CA 1
ATOM 491 C C . ARG A 1 69 ? -7.317 -4.219 16.663 1.00 94.38 69 ARG A C 1
ATOM 493 O O . ARG A 1 69 ? -6.341 -3.485 16.575 1.00 94.38 69 ARG A O 1
ATOM 500 N N . GLU A 1 70 ? -7.829 -4.603 17.828 1.00 95.88 70 GLU A N 1
ATOM 501 C CA . GLU A 1 70 ? -7.276 -4.178 19.116 1.00 95.88 70 GLU A CA 1
ATOM 502 C C . GLU A 1 70 ? -5.833 -4.668 19.304 1.00 95.88 70 GLU A C 1
ATOM 504 O O . GLU A 1 70 ? -4.956 -3.900 19.691 1.00 95.88 70 GLU A O 1
ATOM 509 N N . LEU A 1 71 ? -5.554 -5.926 18.951 1.00 95.38 71 LEU A N 1
ATOM 510 C CA . LEU A 1 71 ? -4.204 -6.484 19.027 1.00 95.38 71 LEU A CA 1
ATOM 511 C C . LEU A 1 71 ? -3.211 -5.731 18.133 1.00 95.38 71 LEU A C 1
ATOM 513 O O . LEU A 1 71 ? -2.084 -5.484 18.566 1.00 95.38 71 LEU A O 1
ATOM 517 N N . ILE A 1 72 ? -3.621 -5.366 16.914 1.00 94.88 72 ILE A N 1
ATOM 518 C CA . ILE A 1 72 ? -2.795 -4.579 15.992 1.00 94.88 72 ILE A CA 1
ATOM 519 C C . ILE A 1 72 ? -2.538 -3.196 16.583 1.00 94.88 72 ILE A C 1
ATOM 521 O O . ILE A 1 72 ? -1.382 -2.815 16.701 1.00 94.88 72 ILE A O 1
ATOM 525 N N . LEU A 1 73 ? -3.579 -2.481 17.019 1.00 96.06 73 LEU A N 1
ATOM 526 C CA . LEU A 1 73 ? -3.446 -1.119 17.551 1.00 96.06 73 LEU A CA 1
ATOM 527 C C . LEU A 1 73 ? -2.621 -1.052 18.843 1.00 96.06 73 LEU A C 1
ATOM 529 O O . LEU A 1 73 ? -1.962 -0.048 19.093 1.00 96.06 73 LEU A O 1
ATOM 533 N N . ASN A 1 74 ? -2.603 -2.125 19.638 1.00 97.25 74 ASN A N 1
ATOM 534 C CA . ASN A 1 74 ? -1.741 -2.220 20.817 1.00 97.25 74 ASN A CA 1
ATOM 535 C C . ASN A 1 74 ? -0.243 -2.271 20.468 1.00 97.25 74 ASN A C 1
ATOM 537 O O . ASN A 1 74 ? 0.574 -1.835 21.276 1.00 97.25 74 ASN A O 1
ATOM 541 N N . HIS A 1 75 ? 0.126 -2.813 19.302 1.00 95.69 75 HIS A N 1
ATOM 542 C CA . HIS A 1 75 ? 1.523 -2.890 18.850 1.00 95.69 75 HIS A CA 1
ATOM 543 C C . HIS A 1 75 ? 1.892 -1.755 17.886 1.00 95.69 75 HIS A C 1
ATOM 545 O O . HIS A 1 75 ? 3.015 -1.264 17.926 1.00 95.69 75 HIS A O 1
ATOM 551 N N . HIS A 1 76 ? 0.940 -1.349 17.048 1.00 94.12 76 HIS A N 1
ATOM 552 C CA . HIS A 1 76 ? 1.065 -0.359 15.984 1.00 94.12 76 HIS A CA 1
ATOM 553 C C . HIS A 1 76 ? -0.087 0.648 16.084 1.00 94.12 76 HIS A C 1
ATOM 555 O O . HIS A 1 76 ? -1.070 0.543 15.340 1.00 94.12 76 HIS A O 1
ATOM 561 N N . PRO A 1 77 ? -0.017 1.605 17.026 1.00 94.81 77 PRO A N 1
ATOM 562 C CA . PRO A 1 77 ? -1.046 2.632 17.191 1.00 94.81 77 PRO A CA 1
ATOM 563 C C . PRO A 1 77 ? -1.200 3.540 15.959 1.00 94.81 77 PRO A C 1
ATOM 565 O O . PRO A 1 77 ? -2.243 4.162 15.785 1.00 94.81 77 PRO A O 1
ATOM 568 N N . GLU A 1 78 ? -0.188 3.604 15.093 1.00 93.38 78 GLU A N 1
ATOM 569 C CA . GLU A 1 78 ? -0.197 4.313 13.812 1.00 93.38 78 GLU A CA 1
ATOM 570 C C . GLU A 1 78 ? -1.045 3.633 12.721 1.00 93.38 78 GLU A C 1
ATOM 572 O O . GLU A 1 78 ? -1.355 4.251 11.700 1.00 93.38 78 GLU A O 1
ATOM 577 N N . ALA A 1 79 ? -1.428 2.366 12.909 1.00 94.06 79 ALA A N 1
ATOM 578 C CA . ALA A 1 79 ? -2.088 1.584 11.874 1.00 94.06 79 ALA A CA 1
ATOM 579 C C . ALA A 1 79 ? -3.519 2.073 11.586 1.00 94.06 79 ALA A C 1
ATOM 581 O O . ALA A 1 79 ? -4.381 2.123 12.466 1.00 94.06 79 ALA A O 1
ATOM 582 N N . HIS A 1 80 ? -3.814 2.323 10.309 1.00 92.62 80 HIS A N 1
ATOM 583 C CA . HIS A 1 80 ? -5.171 2.585 9.833 1.00 92.62 80 HIS A CA 1
ATOM 584 C C . HIS A 1 80 ? -5.819 1.288 9.331 1.00 92.62 80 HIS A C 1
ATOM 586 O O . HIS A 1 80 ? -5.338 0.658 8.394 1.00 92.62 80 HIS A O 1
ATOM 592 N N . ILE A 1 81 ? -6.927 0.879 9.960 1.00 93.12 81 ILE A N 1
ATOM 593 C CA . ILE A 1 81 ? -7.545 -0.439 9.731 1.00 93.12 81 ILE A CA 1
ATOM 594 C C . ILE A 1 81 ? -8.937 -0.286 9.112 1.00 93.12 81 ILE A C 1
ATOM 596 O O . ILE A 1 81 ? -9.869 0.182 9.776 1.00 93.12 81 ILE A O 1
ATOM 600 N N . GLY A 1 82 ? -9.094 -0.759 7.872 1.00 89.75 82 GLY A N 1
ATOM 601 C CA . GLY A 1 82 ? -10.365 -0.843 7.143 1.00 89.75 82 GLY A CA 1
ATOM 602 C C . GLY A 1 82 ? -10.877 -2.280 6.980 1.00 89.75 82 GLY A C 1
ATOM 603 O O . GLY A 1 82 ? -10.138 -3.241 7.174 1.00 89.75 82 GLY A O 1
ATOM 604 N N . ILE A 1 83 ? -12.153 -2.430 6.612 1.00 86.19 83 ILE A N 1
ATOM 605 C CA . ILE A 1 83 ? -12.740 -3.726 6.233 1.00 86.19 83 ILE A CA 1
ATOM 606 C C . ILE A 1 83 ? -12.993 -3.703 4.727 1.00 86.19 83 ILE A C 1
ATOM 608 O O . ILE A 1 83 ? -13.844 -2.945 4.259 1.00 86.19 83 ILE A O 1
ATOM 612 N N . ALA A 1 84 ? -12.276 -4.542 3.981 1.00 81.06 84 ALA A N 1
ATOM 613 C CA . ALA A 1 84 ? -12.501 -4.711 2.551 1.00 81.06 84 ALA A CA 1
ATOM 614 C C . ALA A 1 84 ? -13.791 -5.511 2.295 1.00 81.06 84 ALA A C 1
ATOM 616 O O . ALA A 1 84 ? -14.082 -6.491 2.987 1.00 81.06 84 ALA A O 1
ATOM 617 N N . LYS A 1 85 ? -14.573 -5.100 1.293 1.00 70.88 85 LYS A N 1
ATOM 618 C CA . LYS A 1 85 ? -15.661 -5.915 0.741 1.00 70.88 85 LYS A CA 1
ATOM 619 C C . LYS A 1 85 ? -15.114 -6.632 -0.485 1.00 70.88 85 LYS A C 1
ATOM 621 O O . LYS A 1 85 ? -14.939 -5.994 -1.512 1.00 70.88 85 LYS A O 1
ATOM 626 N N . LEU A 1 86 ? -14.861 -7.934 -0.382 1.00 64.38 86 LEU A N 1
ATOM 627 C CA . LEU A 1 86 ? -14.611 -8.721 -1.585 1.00 64.38 86 LEU A CA 1
ATOM 628 C C . LEU A 1 86 ? -15.945 -8.931 -2.326 1.00 64.38 86 LEU A C 1
ATOM 630 O O . LEU A 1 86 ? -16.954 -9.204 -1.661 1.00 64.38 86 LEU A O 1
ATOM 634 N N . PRO A 1 87 ? -15.980 -8.784 -3.664 1.00 57.88 87 PRO A N 1
ATOM 635 C CA . PRO A 1 87 ? -17.111 -9.251 -4.454 1.00 57.88 87 PRO A CA 1
ATOM 636 C C . PRO A 1 87 ? -17.288 -10.762 -4.236 1.00 57.88 87 PRO A C 1
ATOM 638 O O . PRO A 1 87 ? -16.304 -11.487 -4.085 1.00 57.88 87 PRO A O 1
ATOM 641 N N . ALA A 1 88 ? -18.548 -11.187 -4.125 1.00 57.03 88 ALA A N 1
ATOM 642 C CA . ALA A 1 88 ? -18.933 -12.576 -3.866 1.00 57.03 88 ALA A CA 1
ATOM 643 C C . ALA A 1 88 ? -18.708 -13.481 -5.083 1.00 57.03 88 ALA A C 1
ATOM 645 O O . ALA A 1 88 ? -18.869 -12.978 -6.219 1.00 57.03 88 ALA A O 1
#

Solvent-accessible surface area (backbone atoms only — not comparable to full-atom values): 5804 Å² total; per-residue (Å²): 137,87,75,79,56,77,63,52,65,59,45,48,54,52,48,51,52,51,49,51,52,51,52,56,49,50,54,53,54,52,58,62,60,71,70,66,82,78,57,73,84,50,62,81,47,46,66,48,44,77,72,71,48,86,90,84,88,80,96,69,62,78,93,47,48,67,64,50,51,52,57,46,40,76,77,38,73,85,66,85,87,83,83,84,82,77,84,131

Foldseek 3Di:
DDDPDPCCVVVVVVVVVVVVVVVVVVVVVVVVVVPPPDPVVCVVCVVVVVVVDDDDDDDDDPVCVVVVVVVCCVVCVVDDDDDDDDDD

Radius of gyration: 26.58 Å; Cα contacts (8 Å, |Δi|>4): 12; chains: 1; bounding box: 56×28×71 Å